Protein AF-A0A0G0H9W2-F1 (afdb_monomer_lite)

Secondary structure (DSSP, 8-state):
-----------HHHHHHHHHHHHHTTS-HHHHHHHHHHHHHHH---------PPPHHHHHHHHHHHHHHHTT-----SSHHHHHHHHHHHHHHHTT-

pLDDT: mean 90.18, std 9.33, range [46.91, 97.25]

Sequence (97 aa):
MSTSVITVKVDSKTKSKFQDIAQQLGMPISSLIRGFIRHLIQTRRVEYSLNEKPTQYLIDALRKSEEDIKKGNMISFNNPKEELSYLQTLIKENERK

Radius of gyration: 23.34 Å; chains: 1; bounding box: 45×28×61 Å

Organism: NCBI:txid1618481

InterPro domains:
  IPR007337 RelB antitoxin/Antitoxin DinJ [PF04221] (4-70)
  IPR007337 RelB antitoxin/Antitoxin DinJ [PTHR38781] (1-74)
  IPR013321 Arc-type ribbon-helix-helix [G3DSA:1.10.1220.10] (4-84)

Foldseek 3Di:
DDDDDDDDDDDPVVVVVLCVVCVVVVHDSVVVVVVVVVVCVVVVDDDDDPPDDDDPVRVVVVVVVVVCVVVVVDDDDPDVVVVVVVVVVVVVVVVVD

Structure (mmCIF, N/CA/C/O backbone):
data_AF-A0A0G0H9W2-F1
#
_entry.id   AF-A0A0G0H9W2-F1
#
loop_
_atom_site.group_PDB
_atom_site.id
_atom_site.type_symbol
_atom_site.label_atom_id
_atom_site.label_alt_id
_atom_site.label_comp_id
_atom_site.label_asym_id
_atom_site.label_entity_id
_atom_site.label_seq_id
_atom_site.pdbx_PDB_ins_code
_atom_site.Cartn_x
_atom_site.Cartn_y
_atom_site.Cartn_z
_atom_site.occupancy
_atom_site.B_iso_or_equiv
_atom_site.auth_seq_id
_atom_site.auth_comp_id
_atom_site.auth_asym_id
_atom_site.auth_atom_id
_atom_site.pdbx_PDB_model_num
ATOM 1 N N . MET A 1 1 ? 7.917 -7.323 29.908 1.00 46.91 1 MET A N 1
ATOM 2 C CA . MET A 1 1 ? 7.577 -6.462 28.752 1.00 46.91 1 MET A CA 1
ATOM 3 C C . MET A 1 1 ? 6.859 -5.235 29.273 1.00 46.91 1 MET A C 1
ATOM 5 O O . MET A 1 1 ? 5.885 -5.404 29.993 1.00 46.91 1 MET A O 1
ATOM 9 N N . SER A 1 2 ? 7.326 -4.030 28.948 1.00 76.25 2 SER A N 1
ATOM 10 C CA . SER A 1 2 ? 6.556 -2.808 29.182 1.00 76.25 2 SER A CA 1
ATOM 11 C C . SER A 1 2 ? 5.518 -2.670 28.070 1.00 76.25 2 SER A C 1
ATOM 13 O O . SER A 1 2 ? 5.851 -2.601 26.889 1.00 76.25 2 SER A O 1
ATOM 15 N N . THR A 1 3 ? 4.242 -2.701 28.436 1.00 82.62 3 THR A N 1
ATOM 16 C CA . THR A 1 3 ? 3.139 -2.441 27.509 1.00 82.62 3 THR A CA 1
ATOM 17 C C . THR A 1 3 ? 2.641 -1.024 27.725 1.00 82.62 3 THR A C 1
ATOM 19 O O . THR A 1 3 ? 2.328 -0.646 28.851 1.00 82.62 3 THR A O 1
ATOM 22 N N . SER A 1 4 ? 2.535 -0.259 26.645 1.00 89.50 4 SER A N 1
ATOM 23 C CA . SER A 1 4 ? 1.954 1.083 26.654 1.00 89.50 4 SER A CA 1
ATOM 24 C C . SER A 1 4 ? 0.629 1.077 25.898 1.00 89.50 4 SER A C 1
ATOM 26 O O . SER A 1 4 ? 0.460 0.330 24.932 1.00 89.50 4 SER A O 1
ATOM 28 N N . VAL A 1 5 ? -0.319 1.898 26.348 1.00 92.31 5 VAL A N 1
ATOM 29 C CA . VAL A 1 5 ? -1.656 2.005 25.752 1.00 92.31 5 VAL A CA 1
ATOM 30 C C . VAL A 1 5 ? -1.701 3.210 24.817 1.00 92.31 5 VAL A C 1
ATOM 32 O O . VAL A 1 5 ? -1.265 4.297 25.184 1.00 92.31 5 VAL A O 1
ATOM 35 N N . ILE A 1 6 ? -2.252 3.013 23.617 1.00 91.56 6 ILE A N 1
ATOM 36 C CA . ILE A 1 6 ? -2.546 4.083 22.659 1.00 91.56 6 ILE A CA 1
ATOM 37 C C . ILE A 1 6 ? -4.066 4.221 22.567 1.00 91.56 6 ILE A C 1
ATOM 39 O O . ILE A 1 6 ? -4.754 3.259 22.222 1.00 91.56 6 ILE A O 1
ATOM 43 N N . THR A 1 7 ? -4.577 5.421 22.840 1.00 93.12 7 THR A N 1
ATOM 44 C CA . THR A 1 7 ? -6.003 5.755 22.725 1.00 93.12 7 THR A CA 1
ATOM 45 C C . THR A 1 7 ? -6.201 6.731 21.574 1.00 93.12 7 THR A C 1
ATOM 47 O O . THR A 1 7 ? -5.595 7.799 21.558 1.00 93.12 7 THR A O 1
ATOM 50 N N . VAL A 1 8 ? -7.072 6.385 20.624 1.00 92.12 8 VAL A N 1
ATOM 51 C CA . VAL A 1 8 ? -7.382 7.219 19.453 1.00 92.12 8 VAL A CA 1
ATOM 52 C C . VAL A 1 8 ? -8.880 7.499 19.418 1.00 92.12 8 VAL A C 1
ATOM 54 O O . VAL A 1 8 ? -9.690 6.579 19.537 1.00 92.12 8 VAL A O 1
ATOM 57 N N . LYS A 1 9 ? -9.252 8.772 19.254 1.00 95.38 9 LYS A N 1
ATOM 58 C CA . LYS A 1 9 ? -10.644 9.174 19.024 1.00 95.38 9 LYS A CA 1
ATOM 59 C C . LYS A 1 9 ? -10.962 9.045 17.536 1.00 95.38 9 LYS A C 1
ATOM 61 O O . LYS A 1 9 ? -10.252 9.603 16.708 1.00 95.38 9 LYS A O 1
ATOM 66 N N . VAL A 1 10 ? -12.035 8.332 17.220 1.00 93.75 10 VAL A N 1
ATOM 67 C CA . VAL A 1 10 ? -12.586 8.168 15.867 1.00 93.75 10 VAL A CA 1
ATOM 68 C C . VAL A 1 10 ? -14.107 8.209 15.957 1.00 93.75 10 VAL A C 1
ATOM 70 O O . VAL A 1 10 ? -14.671 7.879 17.003 1.00 93.75 10 VAL A O 1
ATOM 73 N N . ASP A 1 11 ? -14.780 8.608 14.883 1.00 96.94 11 ASP A N 1
ATOM 74 C CA . ASP A 1 11 ? -16.237 8.533 14.819 1.00 96.94 11 ASP A CA 1
ATOM 75 C C . ASP A 1 11 ? -16.723 7.070 14.759 1.00 96.94 11 ASP A C 1
ATOM 77 O O . ASP A 1 11 ? -15.982 6.140 14.415 1.00 96.94 11 ASP A O 1
ATOM 81 N N . SER A 1 12 ? -17.994 6.856 15.106 1.00 95.38 12 SER A N 1
ATOM 82 C CA . SER A 1 12 ? -18.593 5.519 15.185 1.00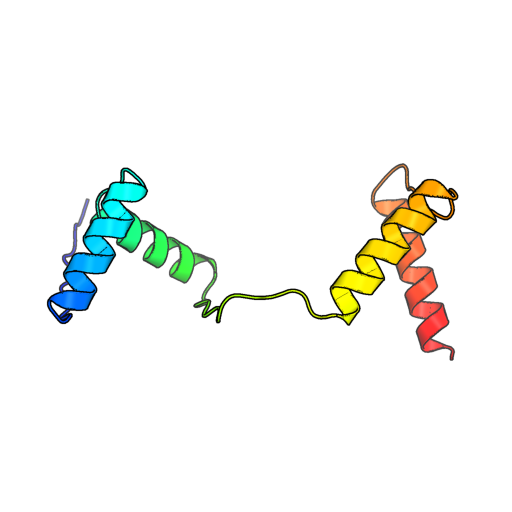 95.38 12 SER A CA 1
ATOM 83 C C . SER A 1 12 ? -18.599 4.788 13.841 1.00 95.38 12 SER A C 1
ATOM 85 O O . SER A 1 12 ? -18.387 3.574 13.803 1.00 95.38 12 SER A O 1
ATOM 87 N N . LYS A 1 13 ? -18.787 5.515 12.734 1.00 96.50 13 LYS A N 1
ATOM 88 C CA . LYS A 1 13 ? -18.865 4.941 11.389 1.00 96.50 13 LYS A CA 1
ATOM 89 C C . LYS A 1 13 ? -17.498 4.438 10.939 1.00 96.50 13 LYS A C 1
ATOM 91 O O . LYS A 1 13 ? -17.400 3.319 10.436 1.00 96.50 13 LYS A O 1
ATOM 96 N N . THR A 1 14 ? -16.443 5.219 11.163 1.00 94.56 14 THR A N 1
ATOM 97 C CA . THR A 1 14 ? -15.058 4.811 10.886 1.00 94.56 14 THR A CA 1
ATOM 98 C C . THR A 1 14 ? -14.662 3.598 11.723 1.00 94.56 14 THR A C 1
A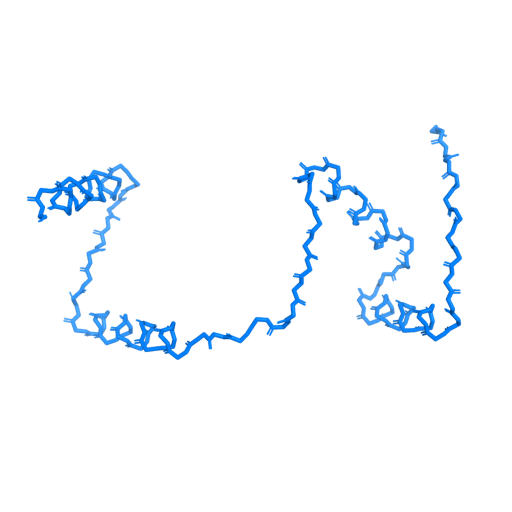TOM 100 O O . THR A 1 14 ? -14.105 2.640 11.186 1.00 94.56 14 THR A O 1
ATOM 103 N N . LYS A 1 15 ? -15.009 3.586 13.018 1.00 93.44 15 LYS A N 1
ATOM 104 C CA . LYS A 1 15 ? -14.729 2.446 13.903 1.00 93.44 15 LYS A CA 1
ATOM 105 C C . LYS A 1 15 ? -15.404 1.160 13.423 1.00 93.44 15 LYS A C 1
ATOM 107 O O .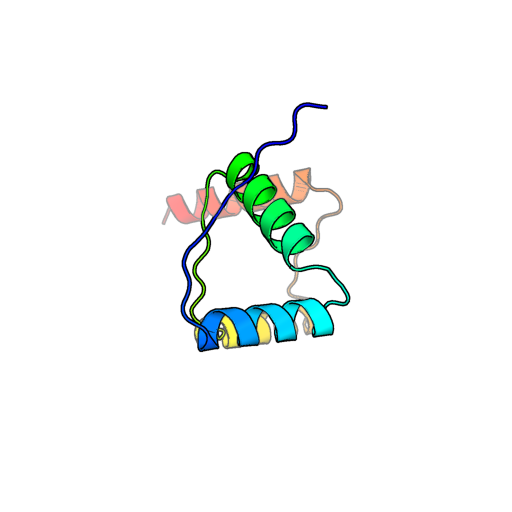 LYS A 1 15 ? -14.744 0.126 13.377 1.00 93.44 15 LYS A O 1
ATOM 112 N N . SER A 1 16 ? -16.684 1.234 13.050 1.00 94.94 16 SER A N 1
ATOM 113 C CA . SER A 1 16 ? -17.436 0.076 12.551 1.00 94.94 16 SER A CA 1
ATOM 114 C C . SER A 1 16 ? -16.797 -0.494 11.289 1.00 94.94 16 SER A C 1
ATOM 116 O O . SER A 1 16 ? -16.450 -1.667 11.259 1.00 94.94 16 SER A O 1
ATOM 118 N N . LYS A 1 17 ? -16.527 0.356 10.289 1.00 94.19 17 LYS A N 1
ATOM 119 C CA . LYS A 1 17 ? -15.888 -0.078 9.038 1.00 94.19 17 LYS A CA 1
ATOM 120 C C . LYS A 1 17 ? -14.530 -0.732 9.270 1.00 94.19 17 LYS A C 1
ATOM 122 O O . LYS A 1 17 ? -14.199 -1.723 8.629 1.00 94.19 17 LYS A O 1
ATOM 127 N N . PHE A 1 18 ? -13.731 -0.176 10.179 1.00 92.56 18 PHE A N 1
ATOM 128 C CA . PHE A 1 18 ? -12.433 -0.755 10.499 1.00 92.56 18 PHE A CA 1
ATOM 129 C C . PHE A 1 18 ? -12.572 -2.139 11.151 1.00 92.56 18 PHE A C 1
ATOM 131 O O . PHE A 1 18 ? -11.789 -3.044 10.862 1.00 92.56 18 PHE A O 1
ATOM 138 N N . GLN A 1 19 ? -13.589 -2.322 11.993 1.00 92.81 19 GLN A N 1
ATOM 139 C CA . GLN A 1 19 ? -13.898 -3.610 12.601 1.00 92.81 19 GLN A CA 1
ATOM 140 C C . GLN A 1 19 ? -14.339 -4.648 11.567 1.00 92.81 19 GLN A C 1
ATOM 142 O O . GLN A 1 19 ? -13.860 -5.779 11.625 1.00 92.81 19 GLN A O 1
ATOM 147 N N . ASP A 1 20 ? -15.162 -4.251 10.597 1.00 95.06 20 ASP A N 1
ATOM 148 C CA . ASP A 1 20 ? -15.613 -5.128 9.512 1.00 95.06 20 ASP A CA 1
ATOM 149 C C . ASP A 1 20 ? -14.430 -5.611 8.659 1.00 95.06 20 ASP A C 1
ATOM 151 O O . ASP A 1 20 ? -14.285 -6.808 8.412 1.00 95.06 20 ASP A O 1
ATOM 155 N N . ILE A 1 21 ? -13.521 -4.703 8.280 1.00 92.69 21 ILE A N 1
ATOM 156 C CA . ILE A 1 21 ? -12.297 -5.047 7.533 1.00 92.69 21 ILE A CA 1
ATOM 157 C C . ILE A 1 21 ? -11.425 -6.020 8.337 1.00 92.69 21 ILE A C 1
ATOM 159 O O . ILE A 1 21 ? -10.928 -7.008 7.800 1.00 92.69 21 ILE A O 1
ATOM 163 N N . ALA A 1 22 ? -11.244 -5.771 9.636 1.00 92.00 22 ALA A N 1
ATOM 164 C CA . ALA A 1 22 ? -10.448 -6.643 10.494 1.00 92.00 22 ALA A CA 1
ATOM 165 C C . ALA A 1 22 ? -11.047 -8.061 10.590 1.00 92.00 22 ALA A C 1
ATOM 167 O O . ALA A 1 22 ? -10.308 -9.044 10.517 1.00 92.00 22 ALA A O 1
ATOM 168 N N . GLN A 1 23 ? -12.378 -8.170 10.674 1.00 93.12 23 GLN A N 1
ATOM 169 C CA . GLN A 1 23 ? -13.086 -9.454 10.651 1.00 93.12 23 GLN A CA 1
ATOM 170 C C . GLN A 1 23 ? -12.925 -10.183 9.317 1.00 93.12 23 GLN A C 1
ATOM 172 O O . GLN A 1 23 ? -12.622 -11.373 9.320 1.00 93.12 23 GLN A O 1
ATOM 177 N N . GLN A 1 24 ? -13.067 -9.478 8.191 1.00 93.31 24 GLN A N 1
ATOM 178 C CA . GLN A 1 24 ? -12.861 -10.057 6.858 1.00 93.31 24 GLN A CA 1
ATOM 179 C C . GLN A 1 24 ? -11.438 -10.600 6.676 1.00 93.31 24 GLN A C 1
ATOM 181 O O . GLN A 1 24 ? -11.244 -11.625 6.031 1.00 93.31 24 GLN A O 1
ATOM 186 N N . LEU A 1 25 ? -10.449 -9.944 7.287 1.00 90.88 25 LEU A N 1
ATOM 187 C CA . LEU A 1 25 ? -9.053 -10.383 7.292 1.00 90.88 25 LEU A CA 1
ATOM 188 C C . LEU A 1 25 ? -8.743 -11.458 8.353 1.00 90.88 25 LEU A C 1
ATOM 190 O O . LEU A 1 25 ? -7.599 -11.899 8.444 1.00 90.88 25 LEU A O 1
ATOM 194 N N . GLY A 1 26 ? -9.715 -11.860 9.180 1.00 93.06 26 GLY A N 1
ATOM 195 C CA . GLY A 1 26 ? -9.523 -12.857 10.238 1.00 93.06 26 GLY A CA 1
ATOM 196 C C . GLY A 1 26 ? -8.583 -12.404 11.362 1.00 93.06 26 GLY A C 1
ATOM 197 O O . GLY A 1 26 ? -7.943 -13.236 12.004 1.00 93.06 26 GLY A O 1
ATOM 198 N N . MET A 1 27 ? -8.461 -11.093 11.602 1.00 91.56 27 MET A N 1
ATOM 199 C CA . MET A 1 27 ? -7.497 -10.530 12.551 1.00 91.56 27 MET A CA 1
ATOM 200 C C . MET A 1 27 ? -8.129 -9.530 13.531 1.00 91.56 27 MET A C 1
ATOM 202 O O . MET A 1 27 ? -9.031 -8.777 13.174 1.00 91.56 27 MET A O 1
ATOM 206 N N . PRO A 1 28 ? -7.613 -9.420 14.770 1.00 92.88 28 PRO A N 1
ATOM 207 C CA . PRO A 1 28 ? -7.998 -8.338 15.671 1.00 92.88 28 PRO A CA 1
ATOM 208 C C . PRO A 1 28 ? -7.537 -6.969 15.150 1.00 92.88 28 PRO A C 1
ATOM 210 O O . PRO A 1 28 ? -6.400 -6.825 14.698 1.00 92.88 28 PRO A O 1
ATOM 213 N N . ILE A 1 29 ? -8.350 -5.924 15.357 1.00 91.25 29 ILE A N 1
ATOM 214 C CA . ILE A 1 29 ? -8.002 -4.518 15.047 1.00 91.25 29 ILE A CA 1
ATOM 215 C C . ILE A 1 29 ? -6.628 -4.129 15.616 1.0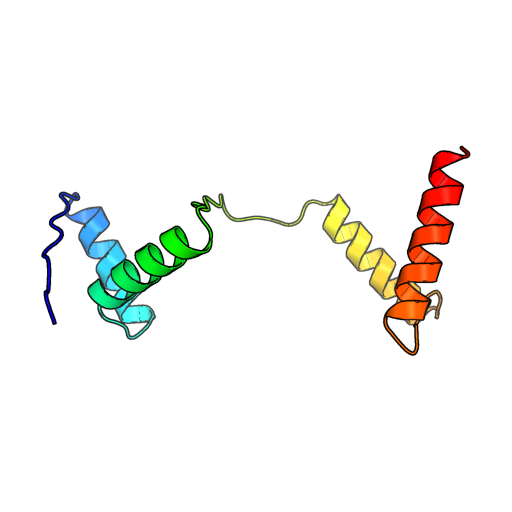0 91.25 29 ILE A C 1
ATOM 217 O O . ILE A 1 29 ? -5.821 -3.473 14.958 1.00 91.25 29 ILE A O 1
ATOM 221 N N . SER A 1 30 ? -6.335 -4.563 16.845 1.00 91.50 30 SER A N 1
ATOM 222 C CA . SER A 1 30 ? -5.068 -4.250 17.507 1.00 91.50 30 SER A CA 1
ATOM 223 C C . SER A 1 30 ? -3.856 -4.829 16.770 1.00 91.50 30 SER A C 1
ATOM 225 O O . SER A 1 30 ? -2.783 -4.231 16.804 1.00 91.50 30 SER A O 1
ATOM 227 N N . SER A 1 31 ? -4.011 -5.961 16.076 1.00 92.56 31 SER A N 1
ATOM 228 C CA . SER A 1 31 ? -2.947 -6.557 15.266 1.00 92.56 31 SER A CA 1
ATOM 229 C C . SER A 1 31 ? -2.678 -5.740 14.008 1.00 92.56 31 SER A C 1
ATOM 231 O O . SER A 1 31 ? -1.512 -5.505 13.700 1.00 92.56 31 SER A O 1
ATOM 233 N N . LEU A 1 32 ? -3.725 -5.222 13.356 1.00 91.69 32 LEU A N 1
ATOM 234 C CA . LEU A 1 32 ? -3.586 -4.327 12.204 1.00 91.69 32 LEU A CA 1
ATOM 235 C C . LEU A 1 32 ? -2.878 -3.021 12.582 1.00 91.69 32 LEU A C 1
ATOM 237 O O . LEU A 1 32 ? -1.904 -2.647 11.935 1.00 91.69 32 LEU A O 1
ATOM 241 N N . ILE A 1 33 ? -3.292 -2.376 13.680 1.00 92.50 33 ILE A N 1
ATOM 242 C CA . ILE A 1 33 ? -2.637 -1.157 14.185 1.00 92.50 33 ILE A CA 1
ATOM 243 C C . ILE A 1 33 ? -1.162 -1.423 14.515 1.00 92.50 33 ILE A C 1
ATOM 245 O O . ILE A 1 33 ? -0.289 -0.652 14.120 1.00 92.50 33 ILE A O 1
ATOM 249 N N . ARG A 1 34 ? -0.855 -2.533 15.202 1.00 92.44 34 ARG A N 1
ATOM 250 C CA . ARG A 1 34 ? 0.537 -2.912 15.503 1.00 92.44 34 ARG A CA 1
ATOM 251 C C . ARG A 1 34 ? 1.357 -3.144 14.235 1.00 92.44 34 ARG A C 1
ATOM 253 O O . ARG A 1 34 ? 2.512 -2.728 14.198 1.00 92.44 34 ARG A O 1
ATOM 260 N N . GLY A 1 35 ? 0.784 -3.808 13.232 1.00 92.75 35 GLY A N 1
ATOM 261 C CA . GLY A 1 35 ? 1.426 -4.033 11.938 1.00 92.75 35 GLY A CA 1
ATOM 262 C C . GLY A 1 35 ? 1.734 -2.719 11.227 1.00 92.75 35 GLY A C 1
ATOM 263 O O . GLY A 1 35 ? 2.879 -2.486 10.849 1.00 92.75 35 GLY A O 1
ATOM 264 N N . PHE A 1 36 ? 0.748 -1.823 11.150 1.00 91.75 36 PHE A N 1
ATOM 265 C CA . PHE A 1 36 ? 0.910 -0.501 10.547 1.00 91.75 36 PHE A CA 1
ATOM 266 C C . PHE A 1 36 ? 1.990 0.333 11.248 1.00 91.75 36 PHE A C 1
ATOM 268 O O . PHE A 1 36 ? 2.858 0.888 10.583 1.00 91.75 36 PHE A O 1
ATOM 275 N N . ILE A 1 37 ? 2.004 0.368 12.586 1.00 93.44 37 ILE A N 1
ATOM 276 C CA . ILE A 1 37 ? 3.038 1.088 13.349 1.00 93.44 37 ILE A CA 1
ATOM 277 C C . ILE A 1 37 ? 4.431 0.515 13.060 1.00 93.44 37 ILE A C 1
ATOM 279 O O . ILE A 1 37 ? 5.369 1.277 12.836 1.00 93.44 37 ILE A O 1
ATOM 283 N N . ARG A 1 38 ? 4.588 -0.818 13.035 1.00 94.25 38 ARG A N 1
ATOM 284 C CA . ARG A 1 38 ? 5.880 -1.446 12.701 1.00 94.25 38 ARG A CA 1
ATOM 285 C C . ARG A 1 38 ? 6.321 -1.098 11.287 1.00 94.25 38 ARG A C 1
ATOM 287 O O . ARG A 1 38 ? 7.484 -0.757 11.100 1.00 94.25 38 ARG A O 1
ATOM 294 N N . HIS A 1 39 ? 5.398 -1.156 10.330 1.00 94.62 39 HIS A N 1
ATOM 295 C CA . HIS A 1 39 ? 5.672 -0.785 8.950 1.00 94.62 39 HIS A CA 1
ATOM 296 C C . HIS A 1 39 ? 6.130 0.673 8.858 1.00 94.62 39 HIS A C 1
ATOM 298 O O . HIS A 1 39 ? 7.203 0.934 8.328 1.00 94.62 39 HIS A O 1
ATOM 304 N N . LEU A 1 40 ? 5.390 1.602 9.468 1.00 94.81 40 LEU A N 1
ATOM 305 C CA . LEU A 1 40 ? 5.733 3.022 9.503 1.00 94.81 40 LEU A CA 1
ATOM 306 C C . LEU A 1 40 ? 7.122 3.277 10.109 1.00 94.81 40 LEU A C 1
ATOM 308 O O . LEU A 1 40 ? 7.885 4.077 9.575 1.00 94.81 40 LEU A O 1
ATOM 312 N N . ILE A 1 41 ? 7.478 2.591 11.201 1.00 94.81 41 ILE A N 1
ATOM 313 C CA . ILE A 1 41 ? 8.806 2.713 11.827 1.00 94.81 41 ILE A CA 1
ATOM 314 C C . ILE A 1 41 ? 9.911 2.205 10.888 1.00 94.81 41 ILE A C 1
ATOM 316 O O . ILE A 1 41 ? 10.973 2.824 10.800 1.00 94.81 41 ILE A O 1
ATOM 320 N N . GLN A 1 42 ? 9.673 1.090 10.193 1.00 95.44 42 GLN A N 1
ATOM 321 C CA . GLN A 1 42 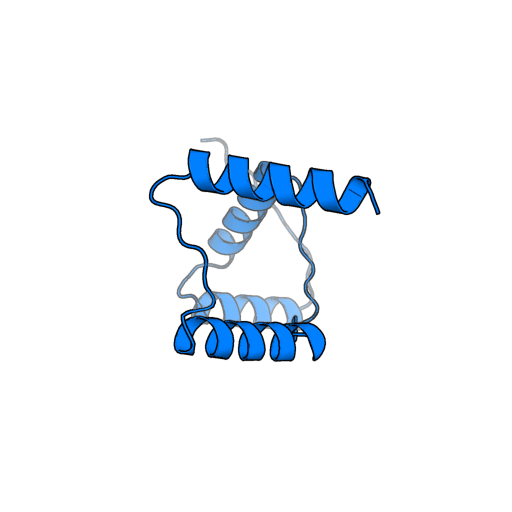? 10.648 0.471 9.293 1.00 95.44 42 GLN A CA 1
ATOM 322 C C . GLN A 1 42 ? 10.849 1.274 8.007 1.00 95.44 42 GLN A C 1
ATOM 324 O O . GLN A 1 42 ? 11.985 1.510 7.602 1.00 95.44 42 GLN A O 1
ATOM 329 N N . THR A 1 43 ? 9.762 1.701 7.365 1.00 96.12 43 THR A N 1
ATOM 330 C CA . THR A 1 43 ? 9.812 2.365 6.057 1.00 96.12 43 THR A CA 1
ATOM 331 C C . THR A 1 43 ? 9.955 3.876 6.162 1.00 96.12 43 THR A C 1
ATOM 333 O O . THR A 1 43 ? 10.371 4.512 5.195 1.00 96.12 43 THR A O 1
ATOM 336 N N . ARG A 1 44 ? 9.619 4.460 7.322 1.00 92.81 44 ARG A N 1
ATOM 337 C CA . ARG A 1 44 ? 9.524 5.912 7.550 1.00 92.81 44 ARG A CA 1
ATOM 338 C C . ARG A 1 44 ? 8.617 6.611 6.532 1.00 92.81 44 ARG A C 1
ATOM 340 O O . ARG A 1 44 ? 8.846 7.768 6.186 1.00 92.81 44 ARG A O 1
ATOM 347 N N . ARG A 1 45 ? 7.607 5.900 6.023 1.00 86.31 45 ARG A N 1
ATOM 348 C CA . ARG A 1 45 ? 6.689 6.371 4.982 1.00 86.31 45 ARG A CA 1
ATOM 349 C C . ARG A 1 45 ? 5.250 6.021 5.342 1.00 86.31 45 ARG A C 1
ATOM 351 O O . ARG A 1 45 ? 4.988 4.992 5.959 1.00 86.31 45 ARG A O 1
ATOM 358 N N . VAL A 1 46 ? 4.331 6.888 4.928 1.00 86.88 46 VAL A N 1
ATOM 359 C CA . VAL A 1 46 ? 2.889 6.624 4.921 1.00 86.88 46 VAL A CA 1
ATOM 360 C C . VAL A 1 46 ? 2.447 6.624 3.468 1.00 86.88 46 VAL A C 1
ATOM 362 O O . VAL A 1 46 ? 2.728 7.578 2.744 1.00 86.88 46 VAL A O 1
ATOM 365 N N . GLU A 1 47 ? 1.782 5.557 3.049 1.00 81.19 47 GLU A N 1
ATOM 366 C CA . GLU A 1 47 ? 1.265 5.418 1.695 1.00 81.19 47 GLU A CA 1
ATOM 367 C C . GLU A 1 47 ? -0.225 5.763 1.675 1.00 81.19 47 GLU A C 1
ATOM 369 O O . GLU A 1 47 ? -1.022 5.190 2.421 1.00 81.19 47 GLU A O 1
ATOM 374 N N . TYR A 1 48 ? -0.593 6.717 0.824 1.00 73.00 48 TYR A N 1
ATOM 375 C CA . TYR A 1 48 ? -1.980 7.030 0.511 1.00 73.00 48 TYR A CA 1
ATOM 376 C C . TYR A 1 48 ? -2.188 6.710 -0.962 1.00 73.00 48 TYR A C 1
ATOM 378 O O . TYR A 1 48 ? -1.616 7.378 -1.819 1.00 73.00 48 TYR A O 1
ATOM 386 N N . SER A 1 49 ? -3.000 5.699 -1.255 1.00 72.75 49 SER A N 1
ATOM 387 C CA . SER A 1 49 ? -3.343 5.349 -2.630 1.00 72.75 49 SER A CA 1
ATOM 388 C C . SER A 1 49 ? -4.805 5.687 -2.898 1.00 72.75 49 SER A C 1
ATOM 390 O O . SER A 1 49 ? -5.711 5.232 -2.196 1.00 72.75 49 SER A O 1
ATOM 392 N N . LEU A 1 50 ? -5.044 6.496 -3.929 1.00 55.75 50 LEU A N 1
ATOM 393 C CA . LEU A 1 50 ? -6.355 6.638 -4.552 1.00 55.75 50 LEU A CA 1
ATOM 394 C C . LEU A 1 50 ? -6.437 5.585 -5.655 1.00 55.75 50 LEU A C 1
ATOM 396 O O . LEU A 1 50 ? -6.172 5.907 -6.803 1.00 55.75 50 LEU A O 1
ATOM 400 N N . ASN A 1 51 ? -6.748 4.341 -5.277 1.00 66.69 51 ASN A N 1
ATOM 401 C CA . ASN A 1 51 ? -7.053 3.206 -6.159 1.00 66.69 51 ASN A CA 1
ATOM 402 C C . ASN A 1 51 ? -6.368 3.289 -7.542 1.00 66.69 51 ASN A C 1
ATOM 404 O O . ASN A 1 51 ? -6.963 3.773 -8.509 1.00 66.69 51 ASN A O 1
ATOM 408 N N . GLU A 1 52 ? -5.107 2.867 -7.623 1.00 69.31 52 GLU A N 1
ATOM 409 C CA . GLU A 1 52 ? -4.311 2.988 -8.846 1.00 69.31 52 GLU A CA 1
ATOM 410 C C . GLU A 1 52 ? -4.922 2.171 -9.990 1.00 69.31 52 GLU A C 1
ATOM 412 O O . GLU A 1 52 ? -4.940 0.940 -9.980 1.00 69.31 52 GLU A O 1
ATOM 417 N N . LYS A 1 53 ? -5.440 2.873 -11.001 1.00 79.00 53 LYS A N 1
ATOM 418 C CA . LYS A 1 53 ? -5.826 2.274 -12.279 1.00 79.00 53 LYS A CA 1
ATOM 419 C C . LYS A 1 53 ? -4.659 2.433 -13.254 1.00 79.00 53 LYS A C 1
ATOM 421 O O . LYS A 1 53 ? -4.176 3.559 -13.395 1.00 79.00 53 LYS A O 1
ATOM 426 N N . PRO A 1 54 ? -4.220 1.360 -13.943 1.00 82.81 54 PRO A N 1
ATOM 427 C CA . PRO A 1 54 ? -3.207 1.462 -14.985 1.00 82.81 54 PRO A CA 1
ATOM 428 C C . PRO A 1 54 ? -3.557 2.567 -15.981 1.00 82.81 54 PRO A C 1
ATOM 430 O O . PRO A 1 54 ? -4.697 2.659 -16.445 1.00 82.81 54 PRO A O 1
ATOM 433 N N . THR A 1 55 ? -2.583 3.411 -16.313 1.00 89.06 55 THR A N 1
ATOM 434 C CA . THR A 1 55 ? -2.758 4.396 -17.384 1.00 89.06 55 THR A CA 1
ATOM 435 C C . THR A 1 55 ? -2.898 3.672 -18.722 1.00 89.06 55 THR A C 1
ATOM 437 O O . THR A 1 55 ? -2.396 2.559 -18.887 1.00 89.06 55 THR A O 1
ATOM 440 N N . GLN A 1 56 ? -3.532 4.311 -19.710 1.00 92.81 56 GLN A N 1
ATOM 441 C CA . GLN A 1 56 ? -3.622 3.742 -21.060 1.00 92.81 56 GLN A CA 1
ATOM 442 C C . GLN A 1 56 ? -2.229 3.410 -21.624 1.00 92.81 56 GLN A C 1
ATOM 444 O O . GLN A 1 56 ? -2.035 2.343 -22.195 1.00 92.81 56 GLN A O 1
ATOM 449 N N . TYR A 1 57 ? -1.239 4.267 -21.345 1.00 94.31 57 TYR A N 1
ATOM 450 C CA . TYR A 1 57 ? 0.162 4.021 -21.685 1.00 94.31 57 TYR A CA 1
ATOM 451 C C . TYR A 1 57 ? 0.693 2.707 -21.098 1.00 94.31 57 TYR A C 1
ATOM 453 O O . TYR A 1 57 ? 1.309 1.924 -21.815 1.00 94.31 57 TYR A O 1
ATOM 461 N N . LEU A 1 58 ? 0.443 2.441 -19.810 1.00 92.94 58 LEU A N 1
ATOM 462 C CA . LEU A 1 58 ? 0.891 1.204 -19.170 1.00 92.94 58 LEU A CA 1
ATOM 463 C C . LEU A 1 58 ? 0.194 -0.023 -19.775 1.00 92.94 58 LEU A C 1
ATOM 465 O O . LEU A 1 58 ? 0.847 -1.031 -20.026 1.00 92.94 58 LEU A O 1
ATOM 469 N N . ILE A 1 59 ? -1.108 0.073 -20.058 1.00 96.31 59 ILE A N 1
ATOM 470 C CA . ILE A 1 59 ? -1.868 -1.002 -20.714 1.00 96.31 59 ILE A CA 1
ATOM 471 C C . ILE A 1 59 ? -1.278 -1.313 -22.096 1.00 96.31 59 ILE A C 1
ATOM 473 O O . ILE A 1 59 ? -1.070 -2.478 -22.437 1.00 96.31 59 ILE A O 1
ATOM 477 N N . ASP A 1 60 ? -0.984 -0.283 -22.885 1.00 97.25 60 ASP A N 1
ATOM 478 C CA . ASP A 1 60 ? -0.440 -0.450 -24.231 1.00 97.25 60 ASP A CA 1
ATOM 479 C C . ASP A 1 60 ? 1.004 -0.973 -24.203 1.00 97.25 60 ASP A C 1
ATOM 481 O O . ASP A 1 60 ? 1.362 -1.827 -25.017 1.00 97.25 60 ASP A O 1
ATOM 485 N N . ALA A 1 61 ? 1.814 -0.541 -23.231 1.00 96.62 61 ALA A N 1
ATOM 486 C CA . ALA A 1 61 ? 3.165 -1.055 -23.019 1.00 96.62 61 ALA A CA 1
ATOM 487 C C . ALA A 1 61 ? 3.163 -2.551 -22.660 1.00 96.62 61 ALA A C 1
ATOM 489 O O . ALA A 1 61 ? 3.963 -3.310 -23.207 1.00 96.62 61 ALA A O 1
ATOM 490 N N . LEU A 1 62 ? 2.237 -2.991 -21.798 1.00 95.62 62 LEU A N 1
ATOM 491 C CA . LEU A 1 62 ? 2.069 -4.406 -21.456 1.00 95.62 62 LEU A CA 1
ATOM 492 C C . LEU A 1 62 ? 1.638 -5.231 -22.674 1.00 95.62 62 LEU A C 1
ATOM 494 O O . LEU A 1 62 ? 2.245 -6.263 -22.950 1.00 95.62 62 LEU A O 1
ATOM 498 N N . ARG A 1 63 ? 0.665 -4.746 -23.459 1.00 96.56 63 ARG A N 1
ATOM 499 C CA . ARG A 1 63 ? 0.232 -5.425 -24.693 1.00 96.56 63 ARG A CA 1
ATOM 500 C C . ARG A 1 63 ? 1.384 -5.582 -25.684 1.00 96.56 63 ARG A C 1
ATOM 502 O O . ARG A 1 63 ? 1.582 -6.663 -26.232 1.00 96.56 63 ARG A O 1
ATOM 509 N N . LYS A 1 64 ? 2.170 -4.521 -25.883 1.00 96.00 64 LYS A N 1
ATOM 510 C CA . LYS A 1 64 ? 3.355 -4.568 -26.746 1.00 96.00 64 LYS A CA 1
ATOM 511 C C . LYS A 1 64 ? 4.382 -5.579 -26.232 1.00 96.00 64 LYS A C 1
ATOM 513 O O . LYS A 1 64 ? 4.895 -6.365 -27.019 1.00 96.00 64 LYS A O 1
ATOM 518 N N . SER A 1 65 ? 4.636 -5.601 -24.924 1.00 95.19 65 SER A N 1
ATOM 519 C CA . SER A 1 65 ? 5.548 -6.570 -24.313 1.00 95.19 65 SER A CA 1
ATOM 520 C C . SER A 1 65 ? 5.097 -8.016 -24.549 1.00 95.19 65 SER A C 1
ATOM 522 O O . SER A 1 65 ? 5.921 -8.850 -24.917 1.00 95.19 65 SER A O 1
ATOM 524 N N . GLU A 1 66 ? 3.801 -8.317 -24.424 1.00 95.31 66 GLU A N 1
ATOM 525 C CA . GLU A 1 66 ? 3.262 -9.650 -24.732 1.00 95.31 66 GLU A CA 1
ATOM 526 C C . GLU A 1 66 ? 3.460 -10.043 -26.203 1.00 95.31 66 GLU A C 1
ATOM 528 O O . GLU A 1 66 ? 3.778 -11.195 -26.508 1.00 95.31 66 GLU A O 1
ATOM 533 N N . GLU A 1 67 ? 3.266 -9.102 -27.129 1.00 96.25 67 GLU A N 1
ATOM 534 C CA . GLU A 1 67 ? 3.521 -9.334 -28.551 1.00 96.25 67 GLU A CA 1
ATOM 535 C C . GLU A 1 67 ? 5.003 -9.565 -28.847 1.00 96.25 67 GLU A C 1
ATOM 537 O O . GLU A 1 67 ? 5.332 -10.462 -29.624 1.00 96.25 67 GLU A O 1
ATOM 542 N N . ASP A 1 68 ? 5.886 -8.781 -28.230 1.00 95.38 68 ASP A N 1
ATOM 543 C CA . ASP A 1 68 ? 7.332 -8.903 -28.399 1.00 95.38 68 ASP A CA 1
ATOM 544 C C . ASP A 1 68 ? 7.830 -10.256 -27.871 1.00 95.38 68 ASP A C 1
ATOM 546 O O . ASP A 1 68 ? 8.584 -10.937 -28.565 1.00 95.38 68 ASP A O 1
ATOM 550 N N . ILE A 1 69 ? 7.313 -10.726 -26.729 1.00 92.88 69 ILE A N 1
ATOM 551 C CA . ILE A 1 69 ? 7.591 -12.077 -26.212 1.00 92.88 69 ILE A CA 1
ATOM 552 C C . ILE A 1 69 ? 7.143 -13.149 -27.215 1.00 92.88 69 ILE A C 1
ATOM 554 O O . ILE A 1 69 ? 7.922 -14.040 -27.552 1.00 92.88 69 ILE A O 1
ATOM 558 N N . LYS A 1 70 ? 5.913 -13.058 -27.746 1.00 94.50 70 LYS A N 1
ATOM 559 C CA . LYS A 1 70 ? 5.388 -14.028 -28.731 1.00 94.50 70 LYS A CA 1
ATOM 560 C C . LYS A 1 70 ? 6.201 -14.061 -30.024 1.00 94.50 70 LYS A C 1
ATOM 562 O O . LYS A 1 70 ? 6.313 -15.115 -30.644 1.00 94.50 70 LYS A O 1
ATOM 567 N N . LYS A 1 71 ? 6.749 -12.918 -30.437 1.00 95.31 71 LYS A N 1
ATOM 568 C CA . LYS A 1 71 ? 7.589 -12.782 -31.636 1.00 95.31 71 LYS A CA 1
ATOM 569 C C . LYS A 1 71 ? 9.050 -13.176 -31.391 1.00 95.31 71 LYS A C 1
ATOM 571 O O . LYS A 1 71 ? 9.822 -13.199 -32.343 1.00 95.31 71 LYS A O 1
ATOM 576 N N . GLY A 1 72 ? 9.437 -13.479 -30.149 1.00 91.19 72 GLY A N 1
ATOM 577 C CA . GLY A 1 72 ? 10.833 -13.726 -29.780 1.00 91.19 72 GLY A CA 1
ATOM 578 C C . GLY A 1 72 ? 11.693 -12.458 -29.761 1.00 91.19 72 GLY A C 1
ATOM 579 O O . GLY A 1 72 ? 12.914 -12.549 -29.687 1.00 91.19 72 GLY A O 1
ATOM 580 N N . ASN A 1 73 ? 11.073 -11.276 -29.785 1.00 91.69 73 ASN A N 1
ATOM 581 C CA . ASN A 1 73 ? 11.726 -9.972 -29.671 1.00 91.69 73 ASN A CA 1
ATOM 582 C C . ASN A 1 73 ? 12.034 -9.649 -28.201 1.00 91.69 73 ASN A C 1
ATOM 584 O O . ASN A 1 73 ? 11.689 -8.584 -27.692 1.00 91.69 73 ASN A O 1
ATOM 588 N N . MET A 1 74 ? 12.656 -10.593 -27.498 1.00 89.31 74 MET A N 1
ATOM 589 C CA . MET A 1 74 ? 13.040 -10.444 -26.101 1.00 89.31 74 MET A CA 1
ATOM 590 C C . MET A 1 74 ? 14.528 -10.706 -25.933 1.00 89.31 74 MET A C 1
ATOM 592 O O . MET A 1 74 ? 15.124 -11.515 -26.640 1.00 89.31 74 MET A O 1
ATOM 596 N N . ILE A 1 75 ? 15.116 -10.034 -24.952 1.00 89.69 75 ILE A N 1
ATOM 597 C CA . ILE A 1 75 ? 16.483 -10.291 -24.522 1.00 89.69 75 ILE A CA 1
ATOM 598 C C . ILE A 1 75 ? 16.384 -10.905 -23.132 1.00 89.69 75 ILE A C 1
ATOM 600 O O . ILE A 1 75 ? 15.838 -10.297 -22.214 1.00 89.69 75 ILE A O 1
ATOM 604 N N . SER A 1 76 ? 16.875 -12.132 -22.999 1.00 89.69 76 SER A N 1
ATOM 605 C CA . SER A 1 76 ? 16.994 -12.838 -21.724 1.00 89.69 76 SER A CA 1
ATOM 606 C C . SER A 1 76 ? 18.457 -12.942 -21.323 1.00 89.69 76 SER A C 1
ATOM 608 O O . SER A 1 76 ? 19.318 -13.155 -22.176 1.00 89.69 76 SER A O 1
ATOM 610 N N . PHE A 1 77 ? 18.726 -12.870 -20.024 1.00 94.44 77 PHE A N 1
ATOM 611 C CA . PHE A 1 77 ? 20.073 -12.961 -19.466 1.00 94.44 77 PHE A CA 1
ATOM 612 C C . PHE A 1 77 ? 20.190 -14.197 -18.582 1.00 94.44 77 PHE A C 1
ATOM 614 O O . PHE A 1 77 ? 19.241 -14.557 -17.885 1.00 94.44 77 PHE A O 1
ATOM 621 N N . ASN A 1 78 ? 21.360 -14.836 -18.580 1.00 93.94 78 ASN A N 1
ATOM 622 C CA . ASN A 1 78 ? 21.581 -16.036 -17.767 1.00 93.94 78 ASN A CA 1
ATOM 623 C C . ASN A 1 78 ? 21.919 -15.692 -16.312 1.00 93.94 78 ASN A C 1
ATOM 625 O O . ASN A 1 78 ? 21.843 -16.548 -15.431 1.00 93.94 78 ASN A O 1
ATOM 629 N N . ASN A 1 79 ? 22.335 -14.448 -16.051 1.00 95.25 79 ASN A N 1
ATOM 630 C CA . ASN A 1 79 ? 22.645 -13.962 -14.715 1.00 95.25 79 ASN A CA 1
ATOM 631 C C . ASN A 1 79 ? 22.446 -12.436 -14.590 1.00 95.25 79 ASN A C 1
ATOM 633 O O . ASN A 1 79 ? 22.526 -11.718 -15.589 1.00 95.25 79 ASN A O 1
ATOM 637 N N . PRO A 1 80 ? 22.281 -11.915 -13.360 1.00 94.88 80 PRO A N 1
ATOM 638 C CA . PRO A 1 80 ? 22.038 -10.486 -13.135 1.00 94.88 80 PRO A CA 1
ATOM 639 C C . PRO A 1 80 ? 23.169 -9.547 -13.587 1.00 94.88 80 PRO A C 1
ATOM 641 O O . PRO A 1 80 ? 22.929 -8.365 -13.821 1.00 94.88 80 PRO A O 1
ATOM 644 N N . LYS A 1 81 ? 24.422 -10.024 -13.696 1.00 95.62 81 LYS A N 1
ATOM 645 C CA . LYS A 1 81 ? 25.545 -9.166 -14.123 1.00 95.62 81 LYS A CA 1
ATOM 646 C C . LYS A 1 81 ? 25.458 -8.836 -15.611 1.00 95.62 81 LYS A C 1
ATOM 648 O O . LYS A 1 81 ? 25.745 -7.705 -15.993 1.00 95.62 81 LYS A O 1
ATOM 653 N N . GLU A 1 82 ? 25.057 -9.808 -16.428 1.00 95.81 82 GLU A N 1
ATOM 654 C CA . GLU A 1 82 ? 24.822 -9.612 -17.864 1.00 95.81 82 GLU A CA 1
ATOM 655 C C . GLU A 1 82 ? 23.698 -8.601 -18.107 1.00 95.81 82 GLU A C 1
ATOM 657 O O . GLU A 1 82 ? 23.878 -7.662 -18.881 1.00 95.81 82 GLU A O 1
ATOM 662 N N . GLU A 1 83 ? 22.587 -8.737 -17.378 1.00 95.50 83 GLU A N 1
ATOM 663 C CA . GLU A 1 83 ? 21.460 -7.798 -17.430 1.00 95.50 83 GLU A CA 1
ATOM 664 C C . GLU A 1 83 ? 21.899 -6.369 -17.082 1.00 95.50 83 GLU A C 1
ATOM 666 O O . GLU A 1 83 ? 21.647 -5.428 -17.836 1.00 95.50 83 GLU A O 1
ATOM 671 N N . LEU A 1 84 ? 22.627 -6.198 -15.973 1.00 96.06 84 LEU A N 1
ATOM 672 C CA . LEU A 1 84 ? 23.137 -4.891 -15.556 1.00 96.06 84 LEU A CA 1
ATOM 673 C C . LEU A 1 84 ? 24.069 -4.272 -16.604 1.00 96.06 84 LEU A C 1
ATOM 675 O O . LEU A 1 84 ? 23.965 -3.079 -16.889 1.00 96.06 84 LEU A O 1
ATOM 679 N N . SER A 1 85 ? 24.964 -5.068 -17.195 1.00 95.69 85 SER A N 1
ATOM 680 C CA . SER A 1 85 ? 25.874 -4.594 -18.244 1.00 95.69 85 SER A CA 1
ATOM 681 C C . SER A 1 85 ? 25.122 -4.143 -19.500 1.00 95.69 85 SER A C 1
ATOM 683 O O . SER A 1 85 ? 25.507 -3.158 -20.141 1.00 95.69 85 SER A O 1
ATOM 685 N N . TYR A 1 86 ? 24.045 -4.843 -19.855 1.00 94.31 86 TYR A N 1
ATOM 686 C CA . TYR A 1 86 ? 23.188 -4.468 -20.973 1.00 94.31 86 TYR A CA 1
ATOM 687 C C . TYR A 1 86 ? 22.458 -3.145 -20.703 1.00 94.31 86 TYR A C 1
ATOM 689 O O . TYR A 1 86 ? 22.552 -2.215 -21.507 1.00 94.31 86 TYR A O 1
ATOM 697 N N . LEU A 1 87 ? 21.826 -3.005 -19.532 1.00 94.19 87 LEU A N 1
ATOM 698 C CA . LEU A 1 87 ? 21.143 -1.769 -19.131 1.00 94.19 87 LEU A CA 1
ATOM 699 C C . LEU A 1 87 ? 22.095 -0.564 -19.108 1.00 94.19 87 LEU A C 1
ATOM 701 O O . LEU A 1 87 ? 21.738 0.514 -19.578 1.00 94.19 87 LEU A O 1
ATOM 705 N N . GLN A 1 88 ? 23.327 -0.741 -18.623 1.00 95.62 88 GLN A N 1
ATOM 706 C CA . GLN A 1 88 ? 24.340 0.320 -18.635 1.00 95.62 88 GLN A CA 1
ATOM 707 C C . GLN A 1 88 ? 24.706 0.775 -20.052 1.00 95.62 88 GLN A C 1
ATOM 709 O O . GLN A 1 88 ? 24.965 1.959 -20.265 1.00 95.62 88 GLN A O 1
ATOM 714 N N . THR A 1 89 ? 24.732 -0.146 -21.017 1.00 95.12 89 THR A N 1
ATOM 715 C CA . THR A 1 89 ? 24.973 0.192 -22.426 1.00 95.12 89 THR A CA 1
ATOM 716 C C . THR A 1 89 ? 23.828 1.037 -22.982 1.00 95.12 89 THR A C 1
ATOM 718 O O . THR A 1 89 ? 24.086 2.105 -23.533 1.00 95.12 89 THR A O 1
ATOM 721 N N . LEU A 1 90 ? 22.575 0.634 -22.740 1.00 93.31 90 LEU A N 1
ATOM 722 C CA . LEU A 1 90 ? 21.393 1.392 -23.172 1.00 93.31 90 LEU A CA 1
ATOM 723 C C . LEU A 1 90 ? 21.348 2.809 -22.588 1.00 93.31 90 LEU A C 1
ATOM 725 O O . LEU A 1 90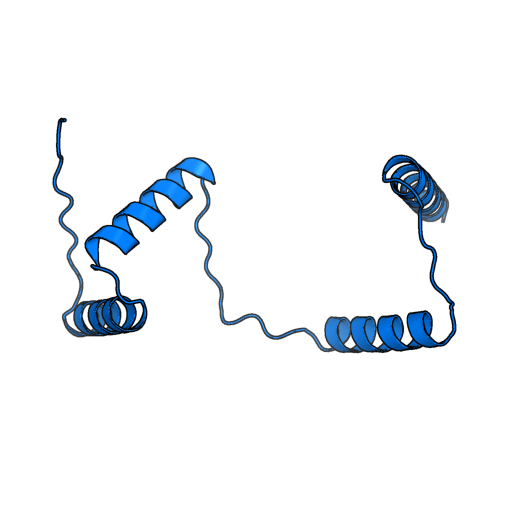 ? 21.032 3.762 -23.298 1.00 93.31 90 LEU A O 1
ATOM 729 N N . ILE A 1 91 ? 21.687 2.961 -21.305 1.00 93.25 91 ILE A N 1
ATOM 730 C CA . ILE A 1 91 ? 21.728 4.273 -20.642 1.00 93.25 91 ILE A CA 1
ATOM 731 C C . ILE A 1 91 ? 22.775 5.172 -21.312 1.00 93.25 91 ILE A C 1
ATOM 733 O O . ILE A 1 91 ? 22.452 6.290 -21.706 1.00 93.25 91 ILE A O 1
ATOM 737 N N . LYS A 1 92 ? 23.998 4.665 -21.525 1.00 93.69 92 LYS A N 1
ATOM 738 C CA . LYS A 1 92 ? 25.079 5.417 -22.188 1.00 93.69 92 LYS A CA 1
ATOM 739 C C . LYS A 1 92 ? 24.732 5.826 -23.619 1.00 93.69 92 LYS A C 1
ATOM 741 O O . LYS A 1 92 ? 25.173 6.874 -24.077 1.00 93.69 92 LYS A O 1
ATOM 746 N N . GLU A 1 93 ? 24.000 4.994 -24.352 1.00 90.44 93 GLU A N 1
ATOM 747 C CA . GLU A 1 93 ? 23.551 5.315 -25.710 1.00 90.44 93 GLU A CA 1
ATOM 748 C C . GLU A 1 93 ? 22.469 6.394 -25.724 1.00 90.44 93 GLU A C 1
ATOM 750 O O . GLU A 1 93 ? 22.454 7.230 -26.626 1.00 90.44 93 GLU A O 1
ATOM 755 N N . ASN A 1 94 ? 21.592 6.399 -24.720 1.00 87.06 94 ASN A N 1
ATOM 756 C CA . ASN A 1 94 ? 20.554 7.412 -24.577 1.00 87.06 94 ASN A CA 1
ATOM 757 C C . ASN A 1 94 ? 21.129 8.777 -24.162 1.00 87.06 94 ASN A C 1
ATOM 759 O O . ASN A 1 94 ? 20.652 9.798 -24.629 1.00 87.06 94 ASN A O 1
ATOM 763 N N . GLU A 1 95 ? 22.192 8.800 -23.351 1.00 82.19 95 GLU A N 1
ATOM 764 C CA . GLU A 1 95 ? 22.919 10.029 -22.975 1.00 82.19 95 GLU A CA 1
ATOM 765 C C . GLU A 1 95 ? 23.725 10.655 -24.129 1.00 82.19 95 GLU A C 1
ATOM 767 O O . GLU A 1 95 ? 24.160 11.801 -24.033 1.00 82.19 95 GLU A O 1
ATOM 772 N N . ARG A 1 96 ? 23.967 9.904 -25.213 1.00 68.69 96 ARG A N 1
ATOM 773 C CA . ARG A 1 96 ? 24.701 10.369 -26.404 1.00 68.69 96 ARG A CA 1
ATOM 774 C C . ARG A 1 96 ? 23.799 10.963 -27.492 1.00 68.69 96 ARG A C 1
ATOM 776 O O . ARG A 1 96 ? 24.336 11.447 -28.489 1.00 68.69 96 ARG A O 1
ATOM 783 N N . LYS A 1 97 ? 22.478 10.870 -27.341 1.00 52.50 97 LYS A N 1
ATOM 784 C CA . LYS A 1 97 ? 21.476 11.435 -28.256 1.00 52.50 97 LYS A CA 1
ATOM 785 C C . LYS A 1 97 ? 20.937 12.749 -27.709 1.00 52.50 97 LYS A C 1
ATOM 787 O O . LYS A 1 97 ? 20.619 13.609 -28.556 1.00 52.50 97 LYS A O 1
#